Protein AF-A0A7X8MN35-F1 (afdb_monomer_lite)

pLDDT: mean 95.65, std 4.81, range [66.75, 98.56]

Structure (mmCIF, N/CA/C/O backbone):
data_AF-A0A7X8MN35-F1
#
_entry.id   AF-A0A7X8MN35-F1
#
loop_
_atom_site.group_PDB
_atom_site.id
_atom_site.type_symbol
_atom_site.label_atom_id
_atom_site.label_alt_id
_atom_site.label_comp_id
_atom_site.label_asym_id
_atom_site.label_entity_id
_atom_site.label_seq_id
_atom_site.pdbx_PDB_ins_code
_atom_site.Cartn_x
_atom_site.Cartn_y
_atom_site.Cartn_z
_atom_site.occupancy
_atom_site.B_iso_or_equiv
_atom_site.auth_seq_id
_atom_site.auth_comp_id
_atom_site.auth_asym_id
_atom_site.auth_atom_id
_atom_site.pdbx_PDB_model_num
ATOM 1 N N . MET A 1 1 ? -3.123 -7.942 14.655 1.00 88.56 1 MET A N 1
ATOM 2 C CA . MET A 1 1 ? -4.258 -7.313 15.366 1.00 88.56 1 MET A CA 1
ATOM 3 C C . MET A 1 1 ? -5.256 -6.853 14.319 1.00 88.56 1 MET A C 1
ATOM 5 O O . MET A 1 1 ? -4.809 -6.316 13.316 1.00 88.56 1 MET A O 1
ATOM 9 N N . ILE A 1 2 ? -6.546 -7.133 14.507 1.00 96.75 2 ILE A N 1
ATOM 10 C CA . ILE A 1 2 ? -7.624 -6.785 13.568 1.00 96.75 2 ILE A CA 1
ATOM 11 C C . ILE A 1 2 ? -8.502 -5.724 14.238 1.00 96.75 2 ILE A C 1
ATOM 13 O O . ILE A 1 2 ? -8.802 -5.854 15.425 1.00 96.75 2 ILE A O 1
ATOM 17 N N . PHE A 1 3 ? -8.884 -4.688 13.492 1.00 98.25 3 PHE A N 1
ATOM 18 C CA . PHE A 1 3 ? -9.827 -3.658 13.924 1.00 98.25 3 PHE A CA 1
ATOM 19 C C . PHE A 1 3 ? -11.029 -3.634 12.988 1.00 98.25 3 PHE A C 1
ATOM 21 O O . PHE A 1 3 ? -10.865 -3.533 11.775 1.00 98.25 3 PHE A O 1
ATOM 28 N N . GLU A 1 4 ? -12.230 -3.690 13.548 1.00 98.50 4 GLU A N 1
ATOM 29 C CA . GLU A 1 4 ? -13.468 -3.781 12.778 1.00 98.50 4 GLU A CA 1
ATOM 30 C C . GLU A 1 4 ? -14.377 -2.591 13.088 1.00 98.50 4 GLU A C 1
ATOM 32 O O . GLU A 1 4 ? -14.480 -2.130 14.225 1.00 98.50 4 GLU A O 1
ATOM 37 N N . THR A 1 5 ? -15.025 -2.080 12.048 1.00 98.06 5 THR A N 1
ATOM 38 C CA . THR A 1 5 ? -16.076 -1.058 12.102 1.00 98.06 5 THR A CA 1
ATOM 39 C C . THR A 1 5 ? -17.284 -1.573 11.323 1.00 98.06 5 THR A C 1
ATOM 41 O O . THR A 1 5 ? -17.191 -2.595 10.650 1.00 98.06 5 THR A O 1
ATOM 44 N N . GLU A 1 6 ? -18.403 -0.848 11.332 1.00 98.56 6 GLU A N 1
ATOM 45 C CA . GLU A 1 6 ? -19.618 -1.252 10.603 1.00 98.56 6 GLU A CA 1
ATOM 46 C C . GLU A 1 6 ? -19.385 -1.520 9.102 1.00 98.56 6 GLU A C 1
ATOM 48 O O . GLU A 1 6 ? -20.056 -2.362 8.514 1.00 98.56 6 GLU A O 1
ATOM 53 N N . ARG A 1 7 ? -18.434 -0.817 8.470 1.00 98.38 7 ARG A N 1
ATOM 54 C CA . ARG A 1 7 ? -18.219 -0.881 7.012 1.00 98.38 7 ARG A CA 1
ATOM 55 C C . ARG A 1 7 ? -16.858 -1.422 6.591 1.00 98.38 7 ARG A C 1
ATOM 57 O O . ARG A 1 7 ? -16.675 -1.691 5.409 1.00 98.38 7 ARG A O 1
ATOM 64 N N . LEU A 1 8 ? -15.889 -1.497 7.501 1.00 98.38 8 LEU A N 1
ATOM 65 C CA . LEU A 1 8 ? -14.488 -1.758 7.160 1.00 98.38 8 LEU A CA 1
ATOM 66 C C . LEU A 1 8 ? -13.788 -2.604 8.220 1.00 98.38 8 LEU A C 1
ATOM 68 O O . LEU A 1 8 ? -14.024 -2.429 9.417 1.00 98.38 8 LEU A O 1
ATOM 72 N N . ILE A 1 9 ? -12.854 -3.431 7.750 1.00 97.94 9 ILE A N 1
ATOM 73 C CA . ILE A 1 9 ? -11.910 -4.202 8.558 1.00 97.94 9 ILE A CA 1
ATOM 74 C C . ILE A 1 9 ? -10.501 -3.712 8.224 1.00 97.94 9 ILE A C 1
ATOM 76 O O . ILE A 1 9 ? -10.089 -3.740 7.066 1.00 97.94 9 ILE A O 1
ATOM 80 N N . LEU A 1 10 ? -9.749 -3.295 9.238 1.00 98.19 10 L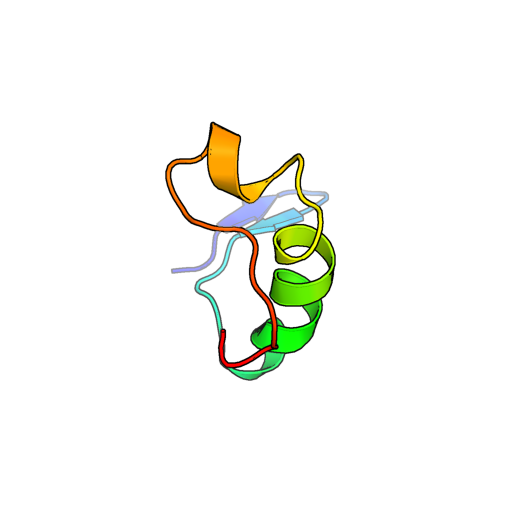EU A N 1
ATOM 81 C CA . LEU A 1 10 ? -8.320 -3.033 9.139 1.00 98.19 10 LEU A CA 1
ATOM 82 C C . LEU A 1 10 ? -7.563 -4.224 9.729 1.00 98.19 10 LEU A C 1
ATOM 84 O O . LEU A 1 10 ? -7.672 -4.529 10.918 1.00 98.19 10 LEU A O 1
ATOM 88 N N . ARG A 1 11 ? -6.774 -4.892 8.893 1.00 97.94 11 ARG A N 1
ATOM 89 C CA . ARG A 1 11 ? -5.960 -6.054 9.260 1.00 97.94 11 ARG A CA 1
ATOM 90 C C . ARG A 1 11 ? -4.548 -5.921 8.681 1.00 97.94 11 ARG A C 1
ATOM 92 O O . ARG A 1 11 ? -4.363 -5.141 7.749 1.00 97.94 11 ARG A O 1
ATOM 99 N N . PRO A 1 12 ? -3.559 -6.678 9.188 1.00 97.94 12 PRO A N 1
ATOM 100 C CA . PRO A 1 12 ? -2.262 -6.778 8.537 1.00 97.94 12 PRO A CA 1
ATOM 101 C C . PRO A 1 12 ? -2.406 -7.304 7.106 1.00 97.94 12 PRO A C 1
ATOM 103 O O . PRO A 1 12 ? -3.315 -8.094 6.814 1.00 97.94 12 PRO A O 1
ATOM 106 N N . TRP A 1 13 ? -1.487 -6.873 6.249 1.00 96.56 13 TRP A N 1
ATOM 107 C CA . TRP A 1 13 ? -1.335 -7.396 4.898 1.00 96.56 13 TRP A CA 1
ATOM 108 C C . TRP A 1 13 ? -1.015 -8.892 4.914 1.00 96.56 13 TRP A C 1
ATOM 110 O O . TRP A 1 13 ? -0.357 -9.393 5.829 1.00 96.56 13 TRP A O 1
ATOM 120 N N . GLN A 1 14 ? -1.485 -9.585 3.885 1.00 97.12 14 GLN A N 1
ATOM 121 C CA . GLN A 1 14 ? -1.157 -10.966 3.552 1.00 97.12 14 GLN A CA 1
ATOM 122 C C . GLN A 1 14 ? -0.615 -11.004 2.122 1.00 97.12 14 GLN A C 1
ATOM 124 O O . GLN A 1 14 ? -0.913 -10.118 1.326 1.00 97.12 14 GLN A O 1
ATOM 129 N N . GLU A 1 15 ? 0.153 -12.035 1.773 1.00 96.81 15 GLU A N 1
ATOM 130 C CA . GLU A 1 15 ? 0.708 -12.172 0.415 1.00 96.81 15 GLU A CA 1
ATOM 131 C C . GLU A 1 15 ? -0.382 -12.191 -0.664 1.00 96.81 15 GLU A C 1
ATOM 133 O O . GLU A 1 15 ? -0.203 -11.631 -1.738 1.00 96.81 15 GLU A O 1
ATOM 138 N N . SER A 1 16 ? -1.555 -12.743 -0.346 1.00 97.00 16 SER A N 1
ATOM 139 C CA . SER A 1 16 ? -2.716 -12.758 -1.241 1.00 97.00 16 SER A CA 1
ATOM 140 C C . SER A 1 16 ? -3.260 -11.372 -1.599 1.00 97.00 16 SER A C 1
ATOM 142 O O . SER A 1 16 ? -4.061 -11.264 -2.518 1.00 97.00 16 SER A O 1
ATOM 144 N N . ASP A 1 17 ? -2.872 -10.322 -0.873 1.00 97.25 17 ASP A N 1
ATOM 145 C CA . ASP A 1 17 ? -3.326 -8.952 -1.130 1.00 97.25 17 ASP A CA 1
ATOM 146 C C . ASP A 1 17 ? -2.452 -8.221 -2.163 1.00 97.25 17 ASP A C 1
ATOM 148 O O . ASP A 1 17 ? -2.727 -7.066 -2.494 1.00 97.25 17 ASP A O 1
ATOM 152 N N . ALA A 1 18 ? -1.370 -8.851 -2.636 1.00 97.00 18 ALA A N 1
ATOM 153 C CA . ALA A 1 18 ? -0.370 -8.198 -3.475 1.00 97.00 18 ALA A CA 1
ATOM 154 C C . ALA A 1 18 ? -0.965 -7.655 -4.787 1.00 97.00 18 ALA A C 1
ATOM 156 O O . ALA A 1 18 ? -0.685 -6.513 -5.155 1.00 97.00 18 ALA A O 1
ATOM 157 N N . ASP A 1 19 ? -1.846 -8.415 -5.445 1.00 97.81 19 ASP A N 1
ATOM 158 C CA . ASP A 1 19 ? -2.547 -7.975 -6.658 1.00 97.81 19 ASP A CA 1
ATOM 159 C C . ASP A 1 19 ? -3.461 -6.763 -6.403 1.00 97.81 19 ASP A C 1
ATOM 161 O O . ASP A 1 19 ? -3.466 -5.796 -7.174 1.00 97.81 19 ASP A O 1
ATOM 165 N N . ASP A 1 20 ? -4.207 -6.776 -5.293 1.00 97.31 20 ASP A N 1
ATOM 166 C CA . ASP A 1 20 ? -5.103 -5.679 -4.908 1.00 97.31 20 ASP A CA 1
ATOM 167 C C . ASP A 1 20 ? -4.322 -4.403 -4.573 1.00 97.31 20 ASP A C 1
ATOM 169 O O . ASP A 1 20 ? -4.742 -3.299 -4.935 1.00 97.31 20 ASP A O 1
ATOM 173 N N . LEU A 1 21 ? -3.164 -4.537 -3.921 1.00 95.44 21 LEU A N 1
ATOM 174 C CA . LEU A 1 21 ? -2.252 -3.425 -3.664 1.00 95.44 21 LEU A CA 1
ATOM 175 C C . LEU A 1 21 ? -1.682 -2.876 -4.977 1.00 95.44 21 LEU A C 1
ATOM 177 O O . LEU A 1 21 ? -1.745 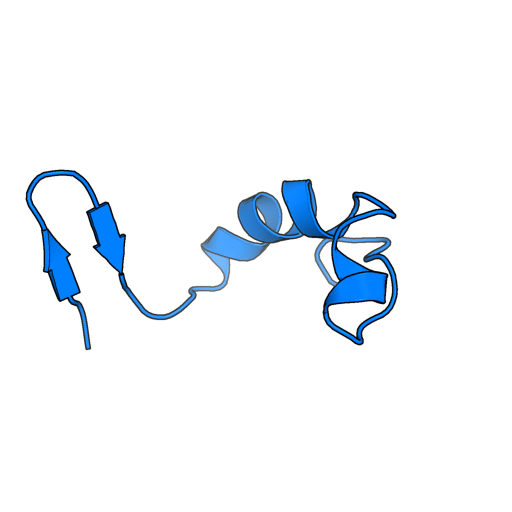-1.665 -5.219 1.00 95.44 21 LEU A O 1
ATOM 181 N N . TYR A 1 22 ? -1.161 -3.752 -5.842 1.00 96.56 22 TYR A N 1
ATOM 182 C CA . TYR A 1 22 ? -0.547 -3.374 -7.116 1.00 96.56 22 TYR A CA 1
ATOM 183 C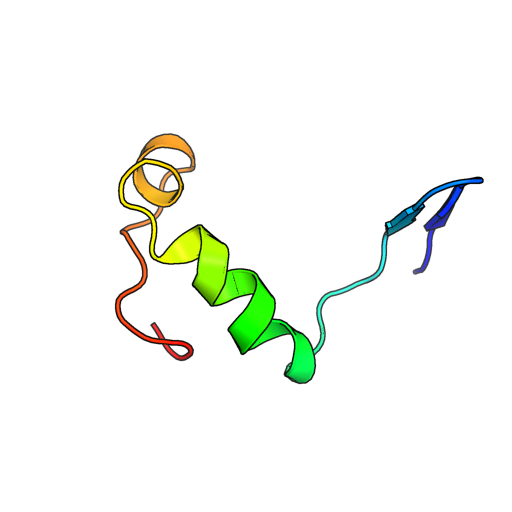 C . TYR A 1 22 ? -1.514 -2.617 -8.031 1.00 96.56 22 TYR A C 1
ATOM 185 O O . TYR A 1 22 ? -1.124 -1.638 -8.676 1.00 96.56 22 TYR A O 1
ATOM 193 N N . ARG A 1 23 ? -2.800 -2.995 -8.034 1.00 97.06 23 ARG A N 1
ATOM 194 C CA . ARG A 1 23 ? -3.852 -2.299 -8.790 1.00 97.06 23 ARG A CA 1
ATOM 195 C C . ARG A 1 23 ? -3.841 -0.784 -8.578 1.00 97.06 23 ARG A C 1
ATOM 197 O O . ARG A 1 23 ? -4.083 -0.041 -9.524 1.00 97.06 23 ARG A O 1
ATOM 204 N N . TYR A 1 24 ? -3.584 -0.326 -7.354 1.00 95.19 24 TYR A N 1
ATOM 205 C CA . TYR A 1 24 ? -3.500 1.102 -7.043 1.00 95.19 24 TYR A CA 1
ATOM 206 C C . TYR A 1 24 ? -2.062 1.616 -7.074 1.00 95.19 24 TYR A C 1
ATOM 208 O O . TYR 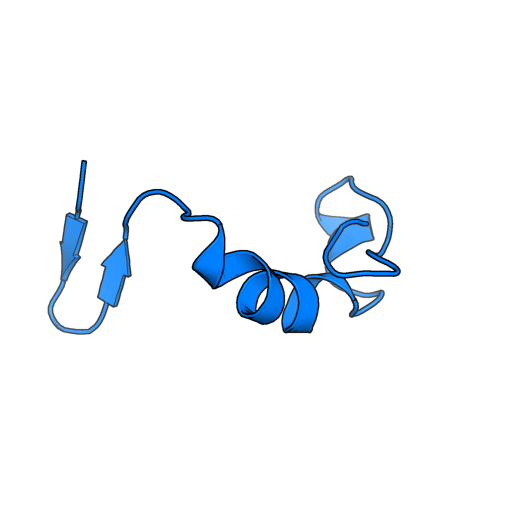A 1 24 ? -1.831 2.754 -7.476 1.00 95.19 24 TYR A O 1
ATOM 216 N N . ALA A 1 25 ? -1.089 0.789 -6.683 1.00 95.62 25 ALA A N 1
ATOM 217 C CA . ALA A 1 25 ? 0.313 1.191 -6.642 1.00 95.62 25 ALA A CA 1
ATOM 218 C C . ALA A 1 25 ? 0.965 1.383 -8.023 1.00 95.62 25 ALA A C 1
ATOM 220 O O . ALA A 1 25 ? 1.975 2.079 -8.138 1.00 95.62 25 ALA A O 1
ATOM 221 N N . SER A 1 26 ? 0.364 0.817 -9.070 1.00 96.69 26 SER A N 1
ATOM 222 C CA . SER A 1 26 ? 0.740 1.038 -10.471 1.00 96.69 26 SER A CA 1
ATOM 223 C C . SER A 1 26 ? 0.254 2.377 -11.045 1.00 96.69 26 SER A C 1
ATOM 225 O O . SER A 1 26 ? 0.715 2.788 -12.110 1.00 96.69 26 SER A O 1
ATOM 227 N N . ASP A 1 27 ? -0.647 3.098 -10.363 1.00 97.31 27 ASP A N 1
ATOM 228 C CA . ASP A 1 27 ? -1.064 4.432 -10.804 1.00 97.31 27 ASP A CA 1
ATOM 229 C C . ASP A 1 27 ? 0.048 5.456 -10.500 1.00 97.31 27 ASP A C 1
ATOM 231 O O . ASP A 1 27 ? 0.430 5.636 -9.335 1.00 97.31 27 ASP A O 1
ATOM 235 N N . PRO A 1 28 ? 0.546 6.197 -11.511 1.00 96.31 28 PRO A N 1
ATOM 236 C CA . PRO A 1 28 ? 1.656 7.129 -11.335 1.00 96.31 28 PRO A CA 1
ATOM 237 C C . PRO A 1 28 ? 1.355 8.304 -10.398 1.00 96.31 28 PRO A C 1
ATOM 239 O O . PRO A 1 28 ? 2.267 9.037 -10.019 1.00 96.31 28 PRO A O 1
ATOM 242 N N . ARG A 1 29 ? 0.091 8.503 -10.014 1.00 96.44 29 ARG A N 1
ATOM 243 C CA . ARG A 1 29 ? -0.334 9.549 -9.077 1.00 96.44 29 ARG A CA 1
ATOM 244 C C . ARG A 1 29 ? -0.275 9.107 -7.615 1.00 96.44 29 ARG A C 1
ATOM 246 O O . ARG A 1 29 ? -0.389 9.964 -6.746 1.00 96.44 29 ARG A O 1
ATOM 253 N N . VAL A 1 30 ? -0.131 7.811 -7.328 1.00 95.00 30 VAL A N 1
ATOM 254 C CA . VAL A 1 30 ? -0.201 7.274 -5.957 1.00 95.00 30 VAL A CA 1
ATOM 255 C C . VAL A 1 30 ? 1.182 7.255 -5.304 1.00 95.00 30 VAL A C 1
ATOM 257 O O . VAL A 1 30 ? 1.405 7.957 -4.317 1.00 95.00 30 VAL A O 1
ATOM 260 N N . GLY A 1 31 ? 2.126 6.503 -5.873 1.00 93.81 31 GLY A N 1
ATOM 261 C CA . GLY A 1 31 ? 3.440 6.274 -5.264 1.00 93.81 31 GLY A CA 1
ATOM 262 C C . GLY A 1 31 ? 4.275 7.522 -5.001 1.00 93.81 31 GLY A C 1
ATOM 263 O O . GLY A 1 31 ? 4.653 7.761 -3.850 1.00 93.81 31 GLY A O 1
ATOM 264 N N . PRO A 1 32 ? 4.521 8.368 -6.018 1.00 95.19 32 PRO A N 1
ATOM 265 C CA . PRO A 1 32 ? 5.404 9.522 -5.872 1.00 95.19 32 PRO A CA 1
ATOM 266 C C . PRO A 1 32 ? 4.983 10.495 -4.765 1.00 95.19 32 PRO A C 1
ATOM 268 O O . PRO A 1 32 ? 5.837 11.086 -4.110 1.00 95.19 32 PRO A O 1
ATOM 271 N N . ILE A 1 33 ? 3.677 10.634 -4.512 1.00 95.12 33 ILE A N 1
ATOM 272 C CA . ILE A 1 33 ? 3.144 11.503 -3.450 1.00 95.12 33 ILE A CA 1
ATOM 273 C C . ILE A 1 33 ? 3.379 10.893 -2.058 1.00 95.12 33 ILE A C 1
ATOM 275 O O . ILE A 1 33 ? 3.541 11.621 -1.082 1.00 95.12 33 ILE A O 1
ATOM 279 N N . ALA A 1 34 ? 3.436 9.563 -1.967 1.00 92.25 34 ALA A N 1
ATOM 280 C CA . ALA A 1 34 ? 3.698 8.814 -0.742 1.00 92.25 34 ALA A CA 1
ATOM 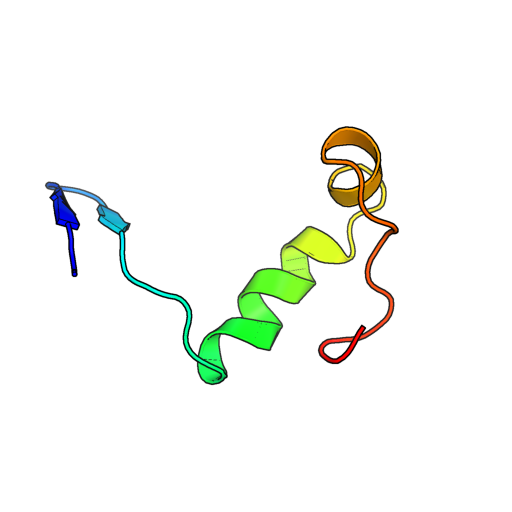281 C C . ALA A 1 34 ? 5.190 8.465 -0.534 1.00 92.25 34 ALA A C 1
ATOM 283 O O . ALA A 1 34 ? 5.534 7.829 0.462 1.00 92.25 34 ALA A O 1
ATOM 284 N N . GLY A 1 35 ? 6.080 8.903 -1.434 1.00 95.12 35 GLY A N 1
ATOM 285 C CA . GLY A 1 35 ? 7.534 8.776 -1.287 1.00 95.12 35 GLY A CA 1
ATOM 286 C C . GLY A 1 35 ? 8.149 7.482 -1.831 1.00 95.12 35 GLY A C 1
ATOM 287 O O . GLY A 1 35 ? 9.295 7.183 -1.500 1.00 95.12 35 GLY A O 1
ATOM 288 N N . TRP A 1 36 ? 7.430 6.726 -2.664 1.00 93.19 36 TRP A N 1
ATOM 289 C CA . TRP A 1 36 ? 7.930 5.508 -3.319 1.00 93.19 36 TRP A CA 1
ATOM 290 C C . TRP A 1 36 ? 7.714 5.556 -4.848 1.00 93.19 36 TRP A C 1
ATOM 292 O O . TRP A 1 36 ? 6.845 6.289 -5.324 1.00 93.19 36 TRP A O 1
ATOM 302 N N . PRO A 1 37 ? 8.536 4.857 -5.658 1.00 95.06 37 PRO A N 1
ATOM 303 C CA . PRO A 1 37 ? 8.391 4.853 -7.116 1.00 95.06 37 PRO A CA 1
ATOM 304 C C . PRO A 1 37 ? 7.116 4.128 -7.552 1.00 95.06 37 PRO A C 1
ATOM 306 O O . PRO A 1 37 ? 6.635 3.253 -6.851 1.00 95.06 37 PRO A O 1
ATOM 309 N N . VAL A 1 38 ? 6.585 4.444 -8.732 1.00 96.75 38 VAL A N 1
ATOM 310 C CA . VAL A 1 38 ? 5.428 3.726 -9.295 1.00 96.75 38 VAL A CA 1
ATOM 311 C C . VAL A 1 38 ? 5.761 2.239 -9.436 1.00 96.75 38 VAL A C 1
ATOM 313 O O . VAL A 1 38 ? 6.797 1.913 -10.016 1.00 96.75 38 VAL A O 1
ATOM 316 N N . HIS A 1 39 ? 4.906 1.353 -8.920 1.00 96.75 39 HIS A N 1
ATOM 317 C CA . HIS A 1 39 ? 5.156 -0.088 -9.004 1.00 96.75 39 HIS A CA 1
ATOM 318 C C . HIS A 1 39 ? 5.001 -0.570 -10.448 1.00 96.75 39 HIS A C 1
ATOM 320 O O . HIS A 1 39 ? 4.020 -0.231 -11.116 1.00 96.75 39 HIS A O 1
ATOM 326 N N . THR A 1 40 ? 5.943 -1.391 -10.919 1.00 96.75 40 THR A N 1
ATOM 327 C CA . THR A 1 40 ? 5.930 -1.917 -12.294 1.00 96.75 40 THR A CA 1
ATOM 328 C C . THR A 1 40 ? 5.389 -3.336 -12.406 1.00 96.75 40 THR A C 1
ATOM 330 O O . THR A 1 40 ? 4.821 -3.682 -13.440 1.00 96.75 40 THR A O 1
ATOM 333 N N . SER A 1 41 ? 5.467 -4.118 -11.336 1.00 97.38 41 SER A N 1
ATOM 334 C CA . SER A 1 41 ? 4.888 -5.458 -11.216 1.00 97.38 41 SER A CA 1
ATOM 335 C C . SER A 1 41 ? 4.323 -5.693 -9.809 1.00 97.38 41 SER A C 1
ATOM 337 O O . SER A 1 41 ? 4.457 -4.836 -8.931 1.00 97.38 41 SER A O 1
ATOM 339 N N . VAL A 1 42 ? 3.684 -6.846 -9.586 1.00 96.25 42 VAL A N 1
ATOM 340 C CA . VAL A 1 42 ? 3.185 -7.250 -8.258 1.00 96.25 42 VAL A CA 1
ATOM 341 C C . VAL A 1 42 ? 4.352 -7.433 -7.278 1.00 96.25 42 VAL A C 1
ATOM 343 O O . VAL A 1 42 ? 4.265 -7.024 -6.122 1.00 96.25 42 VAL A O 1
ATOM 346 N N . GLU A 1 43 ? 5.481 -7.946 -7.766 1.00 92.44 43 GLU A N 1
ATOM 347 C CA . GLU A 1 43 ? 6.750 -8.099 -7.046 1.00 92.44 43 GLU A CA 1
ATOM 348 C C . GLU A 1 43 ? 7.577 -6.795 -6.955 1.00 92.44 43 GLU A C 1
ATOM 350 O O . GLU A 1 43 ? 8.585 -6.764 -6.246 1.00 92.44 43 GLU A O 1
ATOM 355 N N . ASN A 1 44 ? 7.087 -5.722 -7.596 1.00 66.75 44 ASN A N 1
ATOM 356 C CA . ASN A 1 44 ? 7.716 -4.426 -7.908 1.00 66.75 44 ASN A CA 1
ATOM 357 C C . ASN A 1 44 ? 8.678 -4.449 -9.103 1.00 66.75 44 ASN A C 1
ATOM 359 O O . ASN A 1 44 ? 9.845 -4.866 -8.957 1.00 66.75 44 ASN A O 1
#

Radius of gyration: 12.6 Å; chains: 1; bounding box: 28×24×28 Å

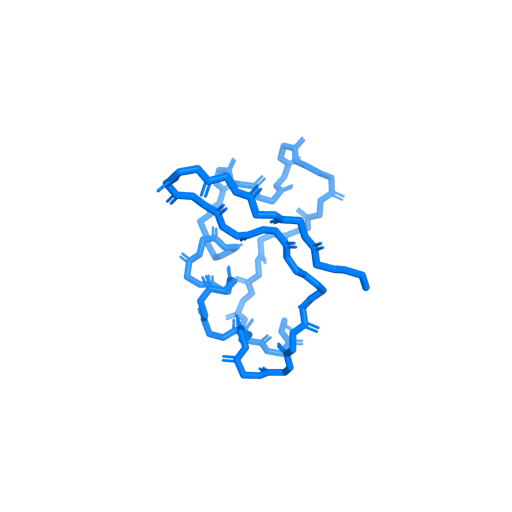Foldseek 3Di:
DWDDDPPDIDDDDDLVCLVVVLVVLQPQVPAVVVPHGRDPDSVD

Secondary structure (DSSP, 8-state):
--EE-SS-EE----GGGHHHHHHHHTSTTTHHHHTSPPP-STT-

Sequence (44 aa):
MIFETERLILRPWQESDADDLYRYASDPRVGPIAGWPVHTSVEN